Protein AF-A0A101HW42-F1 (afdb_monomer_lite)

Foldseek 3Di:
DDDDDPPPVCDDDPPAAEDDAAQQFWKKWWFWDDDDPDIDIDIDIAGWFAWDDDDQQIKTKGWDQDPPRDIDIDIDRSPDPRTRYMDGPGHGPDDPDNGHD

Secondary structure (DSSP, 8-state):
----------------EE----TT-EEEEEEEEEETTEEEEEEEEEEEEEEE--GGG-EEEEEEE-GGG-EEEEEEETT-TTEEEEEEEEPPSS--SSB--

Structure (mmCIF, N/CA/C/O backbone):
data_AF-A0A101HW42-F1
#
_entry.id   AF-A0A101HW42-F1
#
loop_
_atom_site.group_PDB
_atom_site.id
_atom_site.type_symbol
_atom_site.label_atom_id
_atom_site.label_alt_id
_atom_site.label_comp_id
_atom_site.label_asym_id
_atom_site.label_entity_id
_atom_site.label_seq_id
_atom_site.pdbx_PDB_ins_code
_atom_site.Cartn_x
_atom_site.Cartn_y
_atom_site.Cartn_z
_atom_site.occupancy
_atom_site.B_iso_or_equiv
_atom_site.auth_seq_id
_atom_site.auth_comp_id
_atom_site.auth_asym_id
_atom_site.auth_atom_id
_atom_site.pdbx_PDB_model_num
ATOM 1 N N . MET A 1 1 ? -24.651 -16.654 32.424 1.00 43.34 1 MET A N 1
ATOM 2 C CA . MET A 1 1 ? -23.200 -16.372 32.303 1.00 43.34 1 MET A CA 1
ATOM 3 C C . MET A 1 1 ? -22.977 -15.245 31.294 1.00 43.34 1 MET A C 1
ATOM 5 O O . MET A 1 1 ? -23.297 -15.450 30.131 1.00 43.34 1 MET A O 1
ATOM 9 N N . PRO A 1 2 ? -22.487 -14.057 31.691 1.00 48.09 2 PRO A N 1
ATOM 10 C CA . PRO A 1 2 ? -22.169 -12.974 30.760 1.00 48.09 2 PRO A CA 1
ATOM 11 C C . PRO A 1 2 ? -20.664 -12.944 30.425 1.00 48.09 2 PRO A C 1
ATOM 13 O O . PRO A 1 2 ? -19.852 -13.062 31.338 1.00 48.09 2 PRO A O 1
ATOM 16 N N . LYS A 1 3 ? -20.317 -12.783 29.135 1.00 33.81 3 LYS A N 1
ATOM 17 C CA . LYS A 1 3 ? -19.045 -12.319 28.501 1.00 33.81 3 LYS A CA 1
ATOM 18 C C . LYS A 1 3 ? -19.194 -12.666 26.999 1.00 33.81 3 LYS A C 1
ATOM 20 O O . LYS A 1 3 ? -19.547 -13.791 26.699 1.00 33.81 3 LYS A O 1
ATOM 25 N N . THR A 1 4 ? -19.059 -11.802 25.995 1.00 40.91 4 THR A N 1
ATOM 26 C CA . THR A 1 4 ? -18.315 -10.545 25.848 1.00 40.91 4 THR A CA 1
ATOM 27 C C . THR A 1 4 ? -18.961 -9.687 24.753 1.00 40.91 4 THR A C 1
ATOM 29 O O . THR A 1 4 ? -19.473 -10.184 23.758 1.00 40.91 4 THR A O 1
ATOM 32 N N . LYS A 1 5 ? -18.927 -8.370 24.960 1.00 39.06 5 LYS A N 1
ATOM 33 C CA . LYS A 1 5 ? -19.541 -7.333 24.124 1.00 39.06 5 LYS A CA 1
ATOM 34 C C . LYS A 1 5 ? -18.840 -7.228 22.761 1.00 39.06 5 LYS A C 1
ATOM 36 O O . LYS A 1 5 ? -17.765 -6.640 22.677 1.00 39.06 5 LYS A O 1
ATOM 41 N N . GLU A 1 6 ? -19.479 -7.692 21.691 1.00 40.78 6 GLU A N 1
ATOM 42 C CA . GLU A 1 6 ? -19.099 -7.354 20.314 1.00 40.78 6 GLU A CA 1
ATOM 43 C C . GLU A 1 6 ? -19.569 -5.922 20.002 1.00 40.78 6 GLU A C 1
ATOM 45 O O . GLU A 1 6 ? -20.570 -5.676 19.334 1.00 40.78 6 GLU A O 1
ATOM 50 N N . LYS A 1 7 ? -18.864 -4.920 20.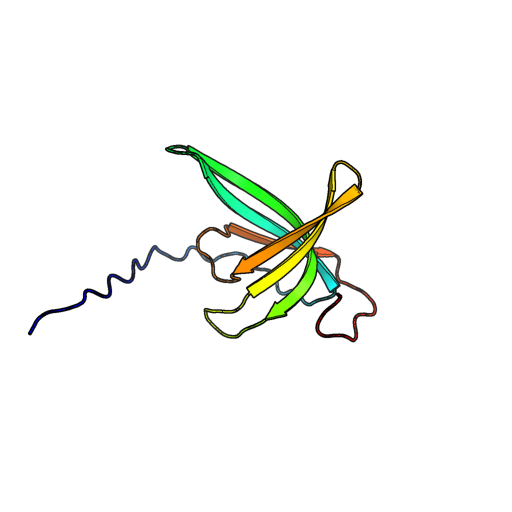542 1.00 34.09 7 LYS A N 1
ATOM 51 C CA . LYS A 1 7 ? -19.058 -3.525 20.123 1.00 34.09 7 LYS A CA 1
ATOM 52 C C . LYS A 1 7 ? -18.358 -3.317 18.780 1.00 34.09 7 LYS A C 1
ATOM 54 O O . LYS A 1 7 ? -17.296 -2.701 18.702 1.00 34.09 7 LYS A O 1
ATOM 59 N N . ALA A 1 8 ? -18.968 -3.828 17.713 1.00 41.88 8 ALA A N 1
ATOM 60 C CA . ALA A 1 8 ? -18.636 -3.456 16.347 1.00 41.88 8 ALA A CA 1
ATOM 61 C C . ALA A 1 8 ? -18.977 -1.969 16.161 1.00 41.88 8 ALA A C 1
ATOM 63 O O . ALA A 1 8 ? -20.120 -1.589 15.909 1.00 41.88 8 ALA A O 1
ATOM 64 N N . ASN A 1 9 ? -17.976 -1.106 16.340 1.00 38.88 9 ASN A N 1
ATOM 65 C CA . ASN A 1 9 ? -18.093 0.328 16.113 1.00 38.88 9 ASN A CA 1
ATOM 66 C C . ASN A 1 9 ? -18.281 0.575 14.607 1.00 38.88 9 ASN A C 1
ATOM 68 O O . ASN A 1 9 ? -17.321 0.754 13.855 1.00 38.88 9 ASN A O 1
ATOM 72 N N . LYS A 1 10 ? -19.539 0.522 14.163 1.00 41.53 10 LYS A N 1
ATOM 73 C CA . LYS A 1 10 ? -20.005 0.779 12.799 1.00 41.53 10 LYS A CA 1
ATOM 74 C C . LYS A 1 10 ? -19.901 2.285 12.522 1.00 41.53 10 LYS A C 1
ATOM 76 O O . LYS A 1 10 ? -20.901 2.984 12.404 1.00 41.53 10 LYS A O 1
ATOM 81 N N . LYS A 1 11 ? -18.673 2.817 12.462 1.00 40.44 11 LYS A N 1
ATOM 82 C CA . LYS A 1 11 ? -18.435 4.189 11.996 1.00 40.44 11 LYS A CA 1
ATOM 83 C C . LYS A 1 11 ? -18.795 4.255 10.513 1.00 40.44 11 LYS A C 1
ATOM 85 O O . LYS A 1 11 ? -18.178 3.572 9.699 1.00 40.44 11 LYS A O 1
ATOM 90 N N . LYS A 1 12 ? -19.830 5.051 10.219 1.00 39.72 12 LYS A N 1
ATOM 91 C CA . LYS A 1 12 ? -20.368 5.408 8.897 1.00 39.72 12 LYS A CA 1
ATOM 92 C C . LYS A 1 12 ? -19.289 5.336 7.811 1.00 39.72 12 LYS A C 1
ATOM 94 O O . LYS A 1 12 ? -18.381 6.162 7.780 1.00 39.72 12 LYS A O 1
ATOM 99 N N . SER A 1 13 ? -19.392 4.342 6.932 1.00 45.06 13 SER A N 1
ATOM 100 C CA . SER A 1 13 ? -18.528 4.216 5.764 1.00 45.06 13 SER A CA 1
ATOM 101 C C . SER A 1 13 ? -18.915 5.290 4.752 1.00 45.06 13 SER A C 1
ATOM 103 O O . SER A 1 13 ? -19.781 5.075 3.901 1.00 45.06 13 SER A O 1
ATOM 105 N N . SER A 1 14 ? -18.278 6.455 4.833 1.00 52.62 14 SER A N 1
ATOM 106 C CA . SER A 1 14 ? -18.108 7.293 3.651 1.00 52.62 14 SER A CA 1
ATOM 107 C C . SER A 1 14 ? -17.565 6.395 2.533 1.00 52.62 14 SER A C 1
ATOM 109 O O . SER A 1 14 ? -16.668 5.580 2.767 1.00 52.62 14 SER A O 1
ATOM 111 N N . LYS A 1 15 ? -18.180 6.443 1.344 1.00 58.00 15 LYS A N 1
ATOM 112 C CA . LYS A 1 15 ? -17.778 5.628 0.186 1.00 58.00 15 LYS A CA 1
ATOM 113 C C . LYS A 1 15 ? -16.289 5.879 -0.089 1.00 58.00 15 LYS A C 1
ATOM 115 O O . LYS A 1 15 ? -15.940 6.903 -0.673 1.00 58.00 15 LYS A O 1
ATOM 120 N N . LYS A 1 16 ? -15.404 4.986 0.369 1.00 68.38 16 LYS A N 1
ATOM 121 C CA . LYS A 1 16 ? -13.962 5.110 0.128 1.00 68.38 16 LYS A CA 1
ATOM 122 C C . LYS A 1 16 ? -13.722 5.030 -1.371 1.00 68.38 16 LYS A C 1
ATOM 124 O O . LYS A 1 16 ? -14.154 4.078 -2.018 1.00 68.38 16 LYS A O 1
ATOM 129 N N . LYS A 1 17 ? -13.010 6.013 -1.913 1.00 79.69 17 LYS A N 1
ATOM 130 C CA . LYS A 1 17 ? -12.552 5.983 -3.302 1.00 79.69 17 LYS A CA 1
ATOM 131 C C . LYS A 1 17 ? -11.319 5.081 -3.362 1.00 79.69 17 LYS A C 1
ATOM 133 O O . LYS A 1 17 ? -10.202 5.520 -3.099 1.00 79.69 17 LYS A O 1
ATOM 138 N N . ILE A 1 18 ? -11.552 3.795 -3.606 1.00 85.25 18 ILE A N 1
ATOM 139 C CA . ILE A 1 18 ? -10.505 2.784 -3.766 1.00 85.25 18 ILE A CA 1
ATOM 140 C C . ILE A 1 18 ? -10.451 2.425 -5.247 1.00 85.25 18 ILE A C 1
ATOM 142 O O . ILE A 1 18 ? -11.397 1.836 -5.766 1.00 85.25 18 ILE A O 1
ATOM 146 N N .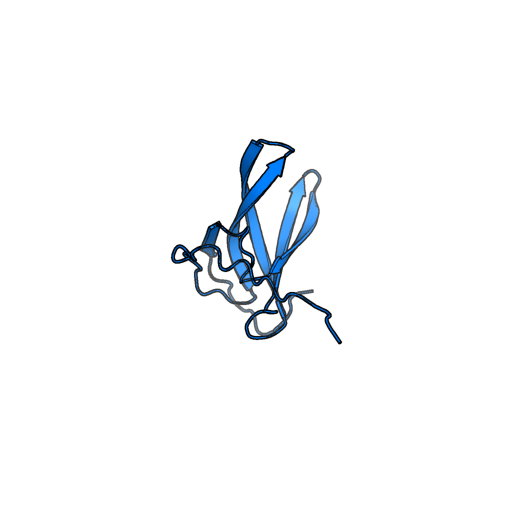 ALA A 1 19 ? -9.361 2.788 -5.923 1.00 87.81 19 ALA A N 1
ATOM 147 C CA . ALA A 1 19 ? -9.121 2.346 -7.288 1.00 87.81 19 ALA A CA 1
ATOM 148 C C . ALA A 1 19 ? -8.926 0.821 -7.349 1.00 87.81 19 ALA A C 1
ATOM 150 O O . ALA A 1 19 ? -8.421 0.198 -6.411 1.00 87.81 19 ALA 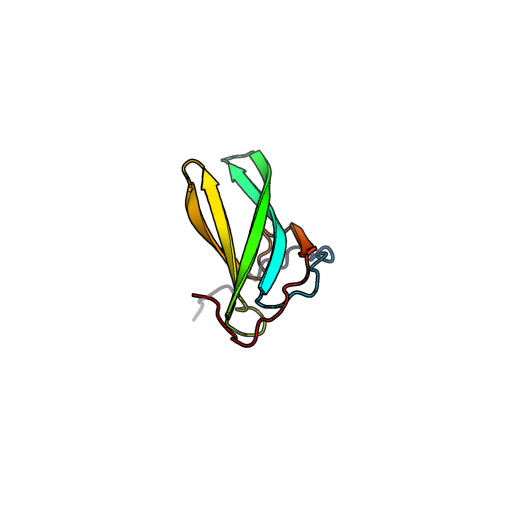A O 1
ATOM 151 N N . ASN A 1 20 ? -9.289 0.221 -8.481 1.00 90.94 20 ASN A N 1
ATOM 152 C CA . ASN A 1 20 ? -8.898 -1.150 -8.787 1.00 90.94 20 ASN A CA 1
ATOM 153 C C . ASN A 1 20 ? -7.435 -1.153 -9.247 1.00 90.94 20 ASN A C 1
ATOM 155 O O . ASN A 1 20 ? -7.096 -0.472 -10.211 1.00 90.94 20 ASN A O 1
ATOM 159 N N . PHE A 1 21 ? -6.588 -1.921 -8.565 1.00 94.31 21 PHE A N 1
ATOM 160 C CA . PHE A 1 21 ? -5.165 -2.066 -8.877 1.00 94.31 21 PHE A CA 1
ATOM 161 C C . PHE A 1 21 ? -4.713 -3.517 -8.683 1.00 94.31 21 PHE A C 1
ATOM 163 O O . PHE A 1 21 ? -5.309 -4.286 -7.917 1.00 94.31 21 PHE A O 1
ATOM 170 N N . LYS A 1 22 ? -3.635 -3.885 -9.365 1.00 94.50 22 LYS A N 1
ATOM 171 C CA . LYS A 1 22 ? -3.009 -5.206 -9.354 1.00 94.50 22 LYS A CA 1
ATOM 172 C C . LYS A 1 22 ? -1.561 -5.113 -8.877 1.00 94.50 22 LYS A C 1
ATOM 174 O O . LYS A 1 22 ? -1.009 -4.036 -8.661 1.00 94.50 22 LYS A O 1
ATOM 179 N N . VAL A 1 23 ? -0.949 -6.274 -8.672 1.00 95.81 23 VAL A N 1
ATOM 180 C CA . VAL A 1 23 ? 0.493 -6.368 -8.427 1.00 95.81 23 VAL A CA 1
ATOM 181 C C . VAL A 1 23 ? 1.232 -5.881 -9.674 1.00 95.81 23 VAL A C 1
ATOM 183 O O . VAL A 1 23 ? 0.897 -6.284 -10.783 1.00 95.81 23 VAL A O 1
ATOM 186 N N . GLY A 1 24 ? 2.212 -4.998 -9.485 1.00 95.56 24 GLY A N 1
ATOM 187 C CA . GLY A 1 24 ? 2.922 -4.299 -10.556 1.00 95.56 24 GLY A CA 1
ATOM 188 C C . GLY A 1 24 ? 2.551 -2.831 -10.713 1.00 95.56 24 GLY A C 1
ATOM 189 O O . GLY A 1 24 ? 3.394 -2.059 -11.168 1.00 95.56 24 GLY A O 1
ATOM 190 N N . ASP A 1 25 ? 1.338 -2.451 -10.317 1.00 96.75 25 ASP A N 1
ATOM 191 C CA . ASP A 1 25 ? 0.844 -1.082 -10.452 1.00 96.75 25 ASP A CA 1
ATOM 192 C C . ASP A 1 25 ? 1.533 -0.132 -9.466 1.00 96.75 25 ASP A C 1
ATOM 194 O O . ASP A 1 25 ? 1.914 -0.526 -8.358 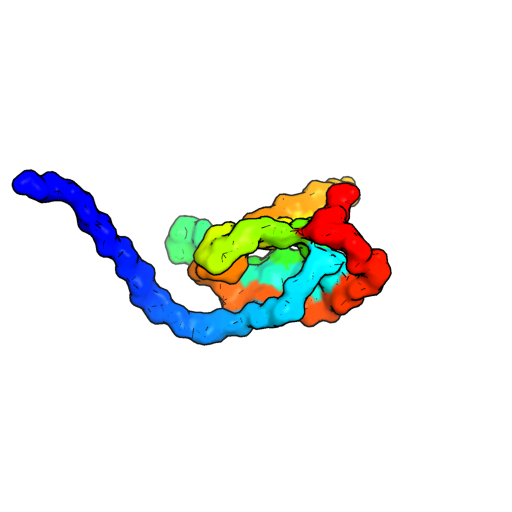1.00 96.75 25 ASP A O 1
ATOM 198 N N . GLN A 1 26 ? 1.651 1.136 -9.853 1.00 96.75 26 GLN A N 1
ATOM 199 C CA . GLN A 1 26 ? 2.034 2.221 -8.958 1.00 96.75 26 GLN A CA 1
ATOM 200 C C . GLN A 1 26 ? 0.779 2.855 -8.370 1.00 96.75 26 GLN A C 1
ATOM 202 O O . GLN A 1 26 ? -0.122 3.290 -9.091 1.00 96.75 26 GLN A O 1
ATOM 207 N N . VAL A 1 27 ? 0.723 2.911 -7.043 1.00 97.62 27 VAL A N 1
ATOM 208 C CA . VAL A 1 27 ? -0.425 3.439 -6.307 1.00 97.62 27 VAL A CA 1
ATOM 209 C C . VAL A 1 27 ? 0.013 4.508 -5.324 1.00 97.62 27 VAL A C 1
ATOM 211 O O . VAL A 1 27 ? 1.092 4.420 -4.737 1.00 97.62 27 VAL A O 1
ATOM 214 N N . ARG A 1 28 ? -0.868 5.479 -5.086 1.00 97.38 28 ARG A N 1
ATOM 215 C CA . ARG A 1 28 ? -0.761 6.445 -3.994 1.00 97.38 28 ARG A CA 1
ATOM 216 C C . ARG A 1 28 ? -1.835 6.143 -2.956 1.00 97.38 28 ARG A C 1
ATOM 218 O O . ARG A 1 28 ? -3.031 6.288 -3.206 1.00 97.38 28 ARG A O 1
ATOM 225 N N . VAL A 1 29 ? -1.399 5.717 -1.776 1.00 97.06 29 VAL A N 1
ATOM 226 C CA . VAL A 1 29 ? -2.268 5.422 -0.634 1.00 97.06 29 VAL A CA 1
ATOM 227 C C . VAL A 1 29 ? -2.314 6.646 0.267 1.00 97.06 29 VAL A C 1
ATOM 229 O O . VAL A 1 29 ? -1.311 6.972 0.894 1.00 97.06 29 VAL A O 1
ATOM 232 N N . ASN A 1 30 ? -3.468 7.302 0.359 1.00 96.12 30 ASN A N 1
ATOM 233 C CA . ASN A 1 30 ? -3.710 8.399 1.295 1.00 96.12 30 ASN A CA 1
ATOM 234 C C . ASN A 1 30 ? -4.315 7.833 2.585 1.00 96.12 30 ASN A C 1
ATOM 236 O O . ASN A 1 30 ? -5.342 7.144 2.548 1.00 96.12 30 ASN A O 1
ATOM 240 N N . PHE A 1 31 ? -3.691 8.109 3.727 1.00 94.50 31 PHE A N 1
ATOM 241 C CA . PHE A 1 31 ? -4.116 7.600 5.027 1.00 94.50 31 PHE A CA 1
ATOM 242 C C . PHE A 1 31 ? -3.941 8.639 6.134 1.00 94.50 31 PHE A C 1
ATOM 244 O O . PHE A 1 31 ? -3.095 9.529 6.075 1.00 94.50 31 PHE A O 1
ATOM 251 N N . GLU A 1 32 ? -4.765 8.505 7.164 1.00 93.62 32 GLU A N 1
ATOM 252 C CA . GLU A 1 32 ? -4.730 9.363 8.341 1.00 93.62 32 GLU A CA 1
ATOM 253 C C . GLU A 1 32 ? -3.675 8.875 9.336 1.00 93.62 32 GLU A C 1
ATOM 255 O O . GLU A 1 32 ? -3.632 7.699 9.718 1.00 93.62 32 GLU A O 1
ATOM 260 N N . ILE A 1 33 ? -2.845 9.811 9.790 1.00 91.81 33 ILE A N 1
ATOM 261 C CA . ILE A 1 33 ? -1.915 9.647 10.901 1.00 91.81 33 ILE A CA 1
ATOM 262 C C . ILE A 1 33 ? -2.475 10.435 12.080 1.00 91.81 33 ILE A C 1
ATOM 264 O O . ILE A 1 33 ? -2.810 11.613 11.953 1.00 91.81 33 ILE A O 1
ATOM 268 N N . LYS A 1 34 ? -2.582 9.772 13.231 1.00 89.62 34 LYS A N 1
ATOM 269 C CA . LYS A 1 34 ? -2.996 10.399 14.485 1.00 89.62 34 LYS A CA 1
ATOM 270 C C . LYS A 1 34 ? -1.770 10.601 15.368 1.00 89.62 34 LYS A C 1
ATOM 272 O O . LYS A 1 34 ? -1.172 9.622 15.805 1.00 89.62 34 LYS A O 1
ATOM 277 N N . GLU A 1 35 ? -1.438 11.855 15.637 1.00 86.94 35 GLU A N 1
ATOM 278 C CA . GLU A 1 35 ? -0.359 12.283 16.528 1.00 86.94 35 GLU A CA 1
ATOM 279 C C . GLU A 1 35 ? -1.013 12.949 17.747 1.00 86.94 35 GLU A C 1
ATOM 281 O O . GLU A 1 35 ? -1.422 14.111 17.725 1.00 86.94 35 GLU A O 1
ATOM 286 N N . GLY A 1 36 ? -1.228 12.163 18.806 1.00 89.50 36 GLY A N 1
ATOM 287 C CA . GLY A 1 36 ? -1.926 12.620 20.009 1.00 89.50 36 GLY A CA 1
ATOM 288 C C . GLY A 1 36 ? -3.380 13.027 19.735 1.00 89.50 36 GLY A C 1
ATOM 289 O O . GLY A 1 36 ? -4.226 12.180 19.429 1.00 89.50 36 GLY A O 1
ATOM 290 N N . LYS A 1 37 ? -3.681 14.325 19.883 1.00 90.62 37 LYS A N 1
ATOM 291 C CA . LYS A 1 37 ? -5.012 14.904 19.624 1.00 90.62 37 LYS A CA 1
ATOM 292 C C . LYS A 1 37 ? -5.208 15.345 18.170 1.00 90.62 37 LYS A C 1
ATOM 294 O O . LYS A 1 37 ? -6.354 15.457 17.749 1.00 90.62 37 LYS A O 1
ATOM 299 N N . GLN A 1 38 ? -4.127 15.540 17.415 1.00 91.44 38 GLN A N 1
ATOM 300 C CA . GLN A 1 38 ? -4.195 16.021 16.039 1.00 91.44 38 GLN A CA 1
ATOM 301 C C . GLN A 1 38 ? -4.189 14.864 15.040 1.00 91.44 38 GLN A C 1
ATOM 303 O O . GLN A 1 38 ? -3.551 13.825 15.236 1.00 91.44 38 GLN A O 1
ATOM 308 N N . THR A 1 39 ? -4.919 15.050 13.947 1.00 91.31 39 THR A N 1
ATOM 309 C CA . THR A 1 39 ? -4.953 14.124 12.814 1.00 91.31 39 THR A CA 1
ATOM 310 C C . THR A 1 39 ? -4.483 14.843 11.566 1.00 91.31 39 THR A C 1
ATOM 312 O O . THR A 1 39 ? -5.010 15.902 11.235 1.00 91.31 39 THR A O 1
ATOM 315 N N . ARG A 1 40 ? -3.531 14.244 10.851 1.00 93.06 40 ARG A N 1
ATOM 316 C CA . ARG A 1 40 ? -3.070 14.727 9.547 1.00 93.06 40 ARG A CA 1
ATOM 317 C C . ARG A 1 40 ? -3.213 13.645 8.492 1.00 93.06 40 ARG A C 1
ATOM 319 O O . ARG A 1 40 ? -3.107 12.455 8.791 1.00 93.06 40 ARG A O 1
ATOM 326 N N . GLN A 1 41 ? -3.432 14.057 7.252 1.00 92.56 41 GLN A N 1
ATOM 327 C CA . GLN A 1 41 ? -3.398 13.150 6.113 1.00 92.56 41 GLN A CA 1
ATOM 328 C C . GLN A 1 41 ? -1.971 13.069 5.582 1.00 92.56 41 GLN A C 1
ATOM 330 O O . GLN A 1 41 ? -1.314 14.083 5.364 1.00 92.56 41 GLN A O 1
ATOM 335 N N . ALA A 1 42 ? -1.494 11.848 5.388 1.00 94.50 42 ALA A N 1
ATOM 336 C CA . ALA A 1 42 ? -0.235 11.565 4.726 1.00 94.50 42 ALA A CA 1
ATOM 337 C C . ALA A 1 42 ? -0.488 10.623 3.553 1.00 94.50 42 ALA A C 1
ATOM 339 O O . ALA A 1 42 ? -1.525 9.958 3.474 1.00 94.50 42 ALA A O 1
ATOM 340 N N . PHE A 1 43 ? 0.483 10.535 2.652 1.00 95.88 43 PHE A N 1
ATOM 341 C CA . PHE A 1 43 ? 0.424 9.594 1.548 1.00 95.88 43 PHE A CA 1
ATOM 342 C C . PHE A 1 43 ? 1.670 8.717 1.490 1.00 95.88 43 PHE A C 1
ATOM 344 O O . PHE A 1 43 ? 2.757 9.083 1.939 1.00 95.88 43 PHE A O 1
ATOM 351 N N . PHE A 1 44 ? 1.496 7.525 0.932 1.00 97.12 44 PHE A N 1
ATOM 352 C CA . PHE A 1 44 ? 2.581 6.625 0.581 1.00 97.12 44 PHE A CA 1
ATOM 353 C C . PHE A 1 44 ? 2.388 6.186 -0.862 1.00 97.12 44 PHE A C 1
ATOM 355 O O . PHE A 1 44 ? 1.391 5.543 -1.193 1.00 97.12 44 PHE A O 1
ATOM 362 N N . GLU A 1 45 ? 3.330 6.568 -1.712 1.00 97.25 45 GLU A N 1
ATOM 363 C CA . GLU A 1 45 ? 3.324 6.228 -3.127 1.00 97.25 45 GLU A CA 1
ATOM 364 C C . GLU A 1 45 ? 4.426 5.221 -3.431 1.00 97.25 45 GLU A C 1
ATOM 366 O O . GLU A 1 45 ? 5.554 5.380 -2.964 1.00 97.25 45 GLU A O 1
ATOM 371 N N . GLY A 1 46 ? 4.090 4.188 -4.196 1.00 96.88 46 GLY A N 1
ATOM 372 C CA . GLY A 1 46 ? 5.050 3.189 -4.638 1.00 96.88 46 GLY A CA 1
ATOM 373 C C . GLY A 1 46 ? 4.402 2.061 -5.429 1.00 96.88 46 GLY A C 1
ATOM 374 O O . GLY A 1 46 ? 3.205 2.083 -5.726 1.00 96.88 46 GLY A O 1
ATOM 375 N N . LYS A 1 47 ? 5.206 1.050 -5.754 1.00 97.12 47 LYS A N 1
ATOM 376 C CA . LYS A 1 47 ? 4.774 -0.116 -6.524 1.00 97.12 47 LYS A CA 1
ATOM 377 C C . LYS A 1 47 ? 4.132 -1.156 -5.617 1.00 97.12 47 LYS A C 1
ATOM 379 O O . LYS A 1 47 ? 4.683 -1.503 -4.573 1.00 97.12 47 LYS A O 1
ATOM 384 N N . VAL A 1 48 ? 2.993 -1.697 -6.031 1.00 97.44 48 VAL A N 1
ATOM 385 C CA . VAL A 1 48 ? 2.350 -2.828 -5.361 1.00 97.44 48 VAL A CA 1
ATOM 386 C C . VAL A 1 48 ? 3.120 -4.096 -5.703 1.00 97.44 48 VAL A C 1
ATOM 388 O O . VAL A 1 48 ? 3.121 -4.536 -6.850 1.00 97.44 48 VAL A O 1
ATOM 391 N N . ILE A 1 49 ? 3.764 -4.701 -4.710 1.00 97.06 49 ILE A N 1
ATOM 392 C CA . ILE A 1 49 ? 4.598 -5.895 -4.912 1.00 97.06 49 ILE A CA 1
ATOM 393 C C . ILE A 1 49 ? 3.893 -7.191 -4.520 1.00 97.06 49 ILE A C 1
ATOM 395 O O . ILE A 1 49 ? 4.296 -8.259 -4.965 1.00 97.06 49 ILE A O 1
ATOM 399 N N . ALA A 1 50 ? 2.843 -7.117 -3.704 1.00 96.69 50 ALA A N 1
ATOM 400 C CA . ALA A 1 50 ? 2.075 -8.281 -3.285 1.00 96.69 50 ALA A CA 1
ATOM 401 C C . ALA A 1 50 ? 0.653 -7.885 -2.882 1.00 96.69 50 ALA A C 1
ATOM 403 O O . ALA A 1 50 ? 0.420 -6.802 -2.342 1.00 96.69 50 ALA A O 1
ATOM 404 N N . GLN A 1 51 ? -0.286 -8.803 -3.089 1.00 95.19 51 GLN A N 1
ATOM 405 C CA . GLN A 1 51 ? -1.618 -8.775 -2.492 1.00 95.19 51 GLN A CA 1
ATOM 406 C C . GLN A 1 51 ? -1.865 -10.131 -1.817 1.00 95.19 51 GLN A C 1
ATOM 408 O O . GLN A 1 51 ? -1.486 -11.171 -2.358 1.00 95.19 51 GLN A O 1
ATOM 413 N N . LYS A 1 52 ? -2.452 -10.134 -0.617 1.00 94.38 52 LYS A N 1
ATOM 414 C CA . LYS A 1 52 ? -2.716 -11.353 0.164 1.00 94.38 52 LYS A CA 1
ATOM 415 C C . LYS A 1 52 ? -4.075 -11.263 0.852 1.00 94.38 52 LYS A C 1
ATOM 417 O O . LYS A 1 52 ? -4.527 -10.181 1.215 1.00 94.38 52 LYS A O 1
ATOM 422 N N . GLY A 1 53 ? -4.688 -12.419 1.086 1.00 92.12 53 GLY A N 1
ATOM 423 C CA . GLY A 1 53 ? -5.932 -12.537 1.841 1.00 92.12 53 GLY A CA 1
ATOM 424 C C . GLY A 1 53 ? -7.171 -12.257 0.996 1.00 92.12 53 GLY A C 1
ATOM 425 O O . GLY A 1 53 ? -7.087 -11.969 -0.197 1.00 92.12 53 GLY A O 1
ATOM 426 N N . SER A 1 54 ? -8.331 -12.359 1.634 1.00 88.00 54 SER A N 1
ATOM 427 C CA . SER A 1 54 ? -9.642 -12.238 0.999 1.00 88.00 54 SER A CA 1
ATOM 428 C C . SER A 1 54 ? -10.608 -11.456 1.891 1.00 88.00 54 SER A C 1
ATOM 430 O O . SER A 1 54 ? -10.403 -11.305 3.098 1.00 88.00 54 SER A O 1
ATOM 432 N N . GLY A 1 55 ? -11.663 -10.900 1.291 1.00 86.31 55 GLY A N 1
ATOM 433 C CA . GLY A 1 55 ? -12.709 -10.181 2.020 1.00 86.31 55 GLY A CA 1
ATOM 434 C C . GLY A 1 55 ? -12.161 -9.071 2.926 1.00 86.31 55 GLY A C 1
ATOM 435 O O . GLY A 1 55 ? -11.463 -8.162 2.476 1.00 86.31 55 GLY A O 1
ATOM 436 N N . LYS A 1 56 ? -12.483 -9.138 4.224 1.00 85.94 56 LYS A N 1
ATOM 437 C CA . LYS A 1 56 ? -12.108 -8.116 5.219 1.00 85.94 56 LYS A CA 1
ATOM 438 C C . LYS A 1 56 ? -10.615 -8.119 5.571 1.00 85.94 56 LYS A C 1
ATOM 440 O O . LYS A 1 56 ? -10.103 -7.059 5.923 1.00 85.94 56 LYS A O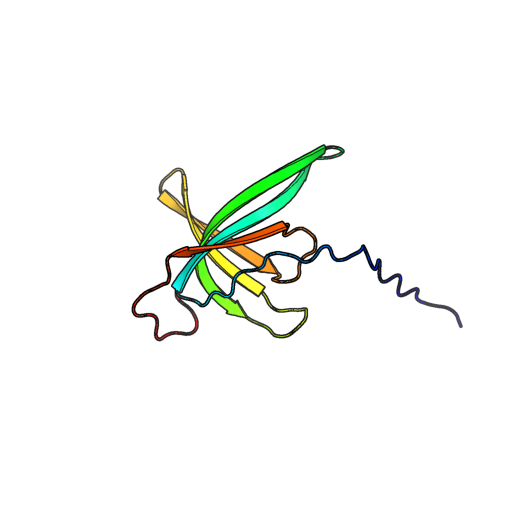 1
ATOM 445 N N . SER A 1 57 ? -9.932 -9.260 5.452 1.00 89.31 57 SER A N 1
ATOM 446 C CA . SER A 1 57 ? -8.513 -9.424 5.803 1.00 89.31 57 SER A CA 1
ATOM 447 C C . SER A 1 57 ? -7.559 -9.178 4.631 1.00 89.31 57 SER A C 1
ATOM 449 O O . SER A 1 57 ? -6.355 -9.377 4.776 1.00 89.31 57 SER A O 1
ATOM 451 N N . GLN A 1 58 ? -8.070 -8.734 3.476 1.00 93.56 58 GLN A N 1
ATOM 452 C CA . GLN A 1 58 ? -7.239 -8.450 2.310 1.00 93.56 58 GLN A CA 1
ATOM 453 C C . GLN A 1 58 ? -6.219 -7.338 2.612 1.00 93.56 58 GLN A C 1
ATOM 455 O O . GLN A 1 58 ? -6.580 -6.224 3.010 1.00 93.56 58 GLN A O 1
ATOM 460 N N . THR A 1 59 ? -4.943 -7.627 2.370 1.00 95.75 59 THR A N 1
ATOM 461 C CA . THR A 1 59 ? -3.817 -6.699 2.495 1.00 95.75 59 THR A CA 1
ATOM 462 C C . THR A 1 59 ? -3.061 -6.574 1.178 1.00 95.75 59 THR A C 1
ATOM 464 O O . THR A 1 59 ? -3.147 -7.427 0.290 1.00 95.75 59 THR A O 1
ATOM 467 N N . PHE A 1 60 ? -2.309 -5.488 1.044 1.00 96.69 60 PHE A N 1
ATOM 468 C CA . PHE A 1 60 ? -1.395 -5.273 -0.067 1.00 96.69 60 PHE A CA 1
ATOM 469 C C . PHE A 1 60 ? -0.113 -4.604 0.423 1.00 96.69 60 PHE A C 1
ATOM 471 O O . PHE A 1 60 ? -0.140 -3.816 1.370 1.00 96.69 60 PHE A O 1
ATOM 478 N N . THR A 1 61 ? 1.003 -4.931 -0.220 1.00 97.88 61 THR A N 1
ATOM 479 C CA . THR A 1 61 ? 2.324 -4.394 0.114 1.00 97.88 61 THR A CA 1
ATOM 480 C C . THR A 1 61 ? 2.755 -3.417 -0.963 1.00 97.88 61 THR A C 1
ATOM 482 O O . THR A 1 61 ? 2.767 -3.765 -2.146 1.00 97.88 61 THR A O 1
ATOM 485 N N . VAL A 1 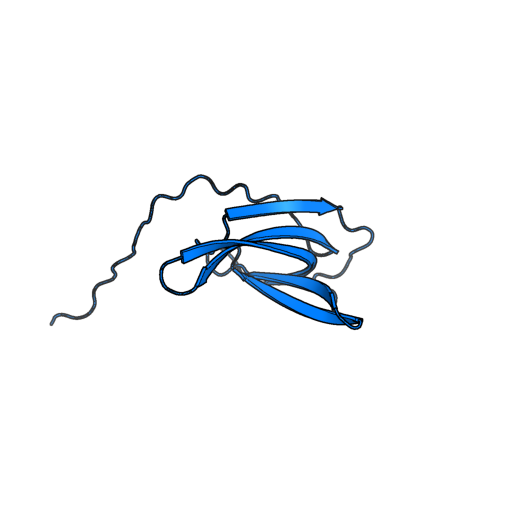62 ? 3.116 -2.204 -0.551 1.00 97.81 62 VAL A N 1
ATOM 486 C CA . VAL A 1 62 ? 3.637 -1.150 -1.422 1.00 97.81 62 VAL A CA 1
ATOM 487 C C . VAL A 1 62 ? 5.104 -0.923 -1.086 1.00 97.81 62 VAL A C 1
ATOM 489 O O . VAL A 1 62 ? 5.443 -0.724 0.081 1.00 97.81 62 VAL A O 1
ATOM 492 N N . ARG A 1 63 ? 5.961 -0.927 -2.106 1.00 97.25 63 ARG A N 1
ATOM 493 C CA . ARG A 1 63 ? 7.398 -0.667 -1.996 1.00 97.25 63 ARG A CA 1
ATOM 494 C C . ARG A 1 63 ? 7.757 0.632 -2.702 1.00 97.25 63 ARG A C 1
ATOM 496 O O . ARG A 1 63 ? 7.335 0.854 -3.839 1.00 97.25 63 ARG A O 1
ATOM 503 N N . LYS A 1 64 ? 8.578 1.458 -2.056 1.00 95.69 64 LYS A N 1
ATOM 504 C CA . LYS A 1 64 ? 9.235 2.612 -2.679 1.00 95.69 64 LYS A CA 1
ATOM 505 C C . LYS A 1 64 ? 10.693 2.691 -2.247 1.00 95.69 64 LYS A C 1
ATOM 507 O O . LYS A 1 64 ? 11.037 2.202 -1.175 1.00 95.69 64 LYS A O 1
ATOM 512 N N . ILE A 1 65 ? 11.523 3.340 -3.051 1.00 95.00 65 ILE A N 1
ATOM 513 C CA . ILE A 1 65 ? 12.847 3.773 -2.601 1.00 95.00 65 ILE A CA 1
ATOM 514 C C . ILE A 1 65 ? 12.659 5.108 -1.880 1.00 95.00 65 ILE A C 1
ATOM 516 O O . ILE A 1 65 ? 12.050 6.033 -2.418 1.00 95.00 65 ILE A O 1
ATOM 520 N N . GLY A 1 66 ? 13.051 5.145 -0.611 1.00 90.44 66 GLY A N 1
ATOM 521 C CA . GLY A 1 66 ? 12.968 6.316 0.248 1.00 90.44 66 GLY A CA 1
ATOM 522 C C . GLY A 1 66 ? 14.214 7.191 0.159 1.00 90.44 66 GLY A C 1
ATOM 523 O O . GLY A 1 66 ? 14.967 7.138 -0.814 1.00 90.44 66 GLY A O 1
ATOM 524 N N . ALA A 1 67 ? 14.418 7.990 1.208 1.00 90.62 67 ALA A N 1
ATOM 525 C CA . ALA A 1 67 ? 15.666 8.716 1.403 1.00 90.62 67 ALA A CA 1
ATOM 526 C C . ALA A 1 67 ? 16.858 7.743 1.464 1.00 90.62 67 ALA A C 1
ATOM 528 O O . ALA A 1 67 ? 16.692 6.556 1.761 1.00 90.62 67 ALA A O 1
ATOM 529 N N . ASP A 1 68 ? 18.041 8.250 1.122 1.00 93.69 68 ASP A N 1
ATOM 530 C CA . ASP A 1 68 ? 19.313 7.522 1.214 1.00 93.69 68 ASP A CA 1
ATOM 531 C C . ASP A 1 68 ? 19.363 6.211 0.413 1.00 93.69 68 ASP A C 1
ATOM 533 O O . ASP A 1 68 ? 20.142 5.309 0.706 1.00 93.69 68 ASP A O 1
ATOM 537 N N . ARG A 1 69 ? 18.525 6.095 -0.629 1.00 93.69 69 ARG A N 1
ATOM 538 C CA . ARG A 1 69 ? 18.378 4.892 -1.471 1.00 93.69 69 ARG A CA 1
ATOM 539 C C . ARG A 1 69 ? 17.919 3.644 -0.701 1.00 93.69 69 ARG A C 1
ATOM 541 O O . ARG A 1 69 ? 18.036 2.530 -1.209 1.00 93.69 69 ARG A O 1
ATOM 548 N N . ILE A 1 70 ? 17.331 3.817 0.483 1.00 95.44 70 ILE A N 1
ATOM 549 C CA . ILE A 1 70 ? 16.826 2.712 1.302 1.00 95.44 70 ILE A CA 1
ATOM 550 C C . ILE A 1 70 ? 15.432 2.304 0.818 1.00 95.44 70 ILE A C 1
ATOM 552 O O . ILE A 1 70 ? 14.530 3.133 0.670 1.00 95.44 70 ILE A O 1
ATOM 556 N N . ALA A 1 71 ? 15.227 1.008 0.582 1.00 94.50 71 ALA A N 1
ATOM 557 C CA . ALA A 1 71 ? 13.915 0.477 0.236 1.00 94.50 71 ALA A CA 1
ATOM 558 C C . ALA A 1 71 ? 12.985 0.485 1.458 1.00 94.50 71 ALA A C 1
ATOM 560 O O . ALA A 1 71 ? 13.321 -0.024 2.524 1.00 94.50 71 ALA A O 1
ATOM 561 N N . ILE A 1 72 ? 11.786 1.040 1.286 1.00 96.81 72 ILE A N 1
ATOM 562 C CA . ILE A 1 72 ? 10.743 1.076 2.310 1.00 96.81 72 ILE A CA 1
ATOM 563 C C . ILE A 1 72 ? 9.540 0.298 1.796 1.00 96.81 72 ILE A C 1
ATOM 565 O O . ILE A 1 72 ? 8.952 0.640 0.765 1.00 96.81 72 ILE A O 1
ATOM 569 N N . GLU A 1 73 ? 9.134 -0.707 2.564 1.00 96.88 73 GLU A N 1
ATOM 570 C CA . GLU A 1 73 ? 7.913 -1.467 2.328 1.00 96.88 73 GLU A CA 1
ATOM 571 C C . GLU A 1 73 ? 6.865 -1.145 3.389 1.00 96.88 73 GLU A C 1
ATOM 573 O O . GLU A 1 73 ? 7.154 -1.044 4.582 1.00 96.88 73 GLU A O 1
ATOM 578 N N . ARG A 1 74 ? 5.615 -0.982 2.953 1.00 96.31 74 ARG A N 1
ATOM 579 C CA . ARG A 1 74 ? 4.470 -0.839 3.851 1.00 96.31 74 ARG A CA 1
ATOM 580 C C . ARG A 1 74 ? 3.349 -1.773 3.452 1.00 96.31 74 ARG A C 1
ATOM 582 O O . ARG A 1 74 ? 2.953 -1.833 2.289 1.00 96.31 74 ARG A O 1
ATOM 589 N N . ILE A 1 75 ? 2.812 -2.464 4.450 1.00 96.88 75 ILE A N 1
ATOM 590 C CA . ILE A 1 75 ? 1.664 -3.355 4.309 1.00 96.88 75 ILE A CA 1
ATOM 591 C C . ILE A 1 75 ? 0.414 -2.601 4.755 1.00 96.88 75 ILE A C 1
ATOM 593 O O . ILE A 1 75 ? 0.337 -2.111 5.881 1.00 96.88 75 ILE A O 1
ATOM 597 N N . PHE A 1 76 ? -0.582 -2.531 3.878 1.00 95.75 76 PHE A N 1
ATOM 598 C CA . PHE A 1 76 ? -1.848 -1.856 4.134 1.00 95.75 76 PHE A CA 1
ATOM 599 C C . PHE A 1 76 ? -3.011 -2.856 4.115 1.00 95.75 76 PHE A C 1
ATOM 601 O O . PHE A 1 76 ? -3.156 -3.610 3.148 1.00 95.75 76 PHE A O 1
ATOM 608 N N . PRO A 1 77 ? -3.898 -2.855 5.128 1.00 94.44 77 PRO A N 1
ATOM 609 C CA . PRO A 1 77 ? -5.184 -3.536 5.037 1.00 94.44 77 PRO A CA 1
ATOM 610 C C . PRO A 1 77 ? -6.113 -2.747 4.115 1.00 94.44 77 PRO A C 1
ATOM 612 O O . PRO A 1 77 ? -6.445 -1.599 4.414 1.00 94.44 77 PRO A O 1
ATOM 615 N N . LYS A 1 78 ? -6.581 -3.360 3.023 1.00 91.44 78 LYS A N 1
ATOM 616 C CA . LYS A 1 78 ? -7.380 -2.701 1.971 1.00 91.44 78 LYS A CA 1
ATOM 617 C C . LYS A 1 78 ? -8.627 -2.003 2.516 1.00 91.44 78 LYS A C 1
ATOM 619 O O . LYS A 1 78 ? -8.990 -0.924 2.063 1.00 91.44 78 LYS A O 1
ATOM 624 N N . ASN A 1 79 ? -9.240 -2.593 3.540 1.00 88.88 79 ASN A N 1
ATOM 625 C CA . ASN A 1 79 ? -10.472 -2.094 4.144 1.00 88.88 79 ASN A CA 1
ATOM 626 C C . ASN A 1 79 ? -10.246 -1.233 5.400 1.00 88.88 79 ASN A C 1
ATOM 628 O O . ASN A 1 79 ? -11.219 -0.823 6.036 1.00 88.88 79 ASN A O 1
ATOM 632 N N . SER A 1 80 ? -8.995 -0.914 5.760 1.00 89.62 80 SER A N 1
ATOM 633 C CA . SER A 1 80 ? -8.667 -0.163 6.980 1.00 89.62 80 SER A CA 1
ATOM 634 C C . SER A 1 80 ? -9.386 1.189 7.025 1.00 89.62 80 SER A C 1
ATOM 636 O O . SER A 1 80 ? -9.297 1.940 6.051 1.00 89.62 80 SER A O 1
ATOM 638 N N . PRO A 1 81 ? -10.079 1.551 8.124 1.00 89.44 81 PRO A N 1
ATOM 639 C CA . PRO A 1 81 ? -10.761 2.843 8.259 1.00 89.44 81 PRO A CA 1
ATOM 640 C C . PRO A 1 81 ? -9.803 4.036 8.200 1.00 89.44 81 PRO A C 1
ATOM 642 O O . PRO A 1 81 ? -10.248 5.133 7.907 1.00 89.44 81 PRO A O 1
ATOM 645 N N . LYS A 1 82 ? -8.502 3.813 8.425 1.00 91.31 82 LYS A N 1
ATOM 646 C CA . LYS A 1 82 ? -7.471 4.852 8.331 1.00 91.31 82 LYS A CA 1
ATOM 647 C C . LYS A 1 82 ? -7.131 5.237 6.888 1.00 91.31 82 LYS A C 1
ATOM 649 O O . LYS A 1 82 ? -6.477 6.250 6.681 1.00 91.31 82 LYS A O 1
ATOM 654 N N . ILE A 1 83 ? -7.512 4.424 5.899 1.00 93.25 83 ILE A N 1
ATOM 655 C CA . ILE A 1 83 ? -7.286 4.730 4.483 1.00 93.25 83 ILE A CA 1
ATOM 656 C C . ILE A 1 83 ? -8.427 5.613 3.990 1.00 93.25 83 ILE A C 1
ATOM 658 O O . ILE A 1 83 ? -9.591 5.202 4.016 1.00 93.25 83 ILE A O 1
ATOM 662 N N . VAL A 1 84 ? -8.062 6.794 3.501 1.00 92.94 84 VAL A N 1
ATOM 663 C CA . VAL A 1 84 ? -8.987 7.790 2.952 1.00 92.94 84 VAL A CA 1
ATOM 664 C C . VAL A 1 84 ? -9.258 7.494 1.478 1.00 92.94 84 VAL A C 1
ATOM 666 O O . VAL A 1 84 ? -10.410 7.449 1.044 1.00 92.94 84 VAL A O 1
ATOM 669 N N . LYS A 1 85 ? -8.190 7.267 0.704 1.00 93.69 85 LYS A N 1
ATOM 670 C CA . LYS A 1 85 ? -8.241 7.106 -0.753 1.00 93.69 85 LYS A CA 1
ATOM 671 C C . LYS A 1 85 ? -7.057 6.284 -1.251 1.00 93.69 85 LYS A C 1
ATOM 673 O O . LYS A 1 85 ? -5.954 6.415 -0.722 1.00 93.69 85 LYS A O 1
ATOM 678 N N . ILE A 1 86 ? -7.279 5.475 -2.284 1.00 95.56 86 ILE A N 1
ATOM 679 C CA . ILE A 1 86 ? -6.205 4.813 -3.030 1.00 95.56 86 ILE A CA 1
ATOM 680 C C . ILE A 1 86 ? -6.336 5.210 -4.493 1.00 95.56 86 ILE A C 1
ATOM 682 O O . ILE A 1 86 ? -7.343 4.887 -5.126 1.00 95.56 86 ILE A O 1
ATOM 686 N N . ASP A 1 87 ? -5.312 5.886 -5.001 1.00 96.12 87 ASP A N 1
ATOM 687 C CA . ASP A 1 87 ? -5.219 6.325 -6.387 1.00 96.12 87 ASP A CA 1
ATOM 688 C C . ASP A 1 87 ? -4.282 5.416 -7.175 1.00 96.12 87 ASP A C 1
ATOM 690 O O . ASP A 1 87 ? -3.183 5.099 -6.716 1.00 96.12 87 ASP A O 1
ATOM 694 N N . LEU A 1 88 ? -4.722 5.007 -8.365 1.00 96.69 88 LEU A N 1
ATOM 695 C CA . LEU A 1 88 ? -3.863 4.366 -9.353 1.00 96.69 88 LEU A CA 1
ATOM 696 C C . LEU A 1 88 ? -3.098 5.468 -10.089 1.00 96.69 88 LEU A C 1
ATOM 698 O O . LEU A 1 88 ? -3.718 6.307 -10.738 1.00 96.69 88 LEU A O 1
ATOM 702 N N . ILE A 1 89 ? -1.774 5.466 -9.961 1.00 96.88 89 ILE A N 1
ATOM 703 C CA . ILE A 1 89 ? -0.894 6.449 -10.603 1.00 96.88 89 ILE A CA 1
ATOM 704 C C . ILE A 1 89 ? -0.449 5.928 -11.966 1.00 96.88 89 ILE A C 1
ATOM 706 O O . ILE A 1 89 ? -0.570 6.624 -12.967 1.00 96.88 89 ILE A O 1
ATOM 710 N N . GLU A 1 90 ? 0.002 4.675 -12.013 1.00 96.00 90 GLU A N 1
ATOM 711 C CA . GLU A 1 90 ? 0.484 4.044 -13.239 1.00 96.00 90 GLU A CA 1
ATOM 712 C C . GLU A 1 90 ? 0.141 2.552 -13.242 1.00 96.00 90 GLU A C 1
ATOM 714 O O . GLU A 1 90 ? 0.256 1.870 -12.220 1.00 96.00 90 GLU A O 1
ATOM 719 N N . LYS A 1 91 ? -0.272 2.029 -14.402 1.00 94.88 91 LYS A N 1
ATOM 720 C CA . LYS A 1 91 ? -0.457 0.586 -14.594 1.00 94.88 91 LYS A CA 1
ATOM 721 C C . LYS A 1 91 ? 0.892 -0.092 -14.807 1.00 94.88 91 LYS A C 1
ATOM 723 O O . LYS A 1 91 ? 1.664 0.309 -15.674 1.00 94.88 91 LYS A O 1
ATOM 728 N N . GLY A 1 92 ? 1.139 -1.171 -14.076 1.00 88.44 92 GLY A N 1
ATOM 729 C CA . GLY A 1 92 ? 2.328 -1.991 -14.248 1.00 88.44 92 GLY A CA 1
ATOM 730 C C . GLY A 1 92 ? 2.319 -2.728 -15.586 1.00 88.44 92 GLY A C 1
ATOM 731 O O . GLY A 1 92 ? 1.294 -3.262 -16.012 1.00 88.44 92 GLY A O 1
ATOM 732 N N . LYS A 1 93 ? 3.481 -2.807 -16.240 1.00 87.00 93 LYS A N 1
ATOM 733 C CA . LYS A 1 93 ? 3.689 -3.605 -17.458 1.00 87.00 93 LYS A CA 1
ATOM 734 C C . LYS A 1 93 ? 4.425 -4.905 -17.133 1.00 87.00 93 LYS A C 1
ATOM 736 O O . LYS A 1 93 ? 5.317 -4.925 -16.290 1.00 87.00 93 LYS A O 1
ATOM 741 N N . GLY A 1 94 ? 4.067 -5.989 -17.825 1.00 82.62 94 GLY A N 1
ATOM 742 C CA . GLY A 1 94 ? 4.870 -7.219 -17.858 1.00 82.62 94 GLY A CA 1
ATOM 743 C C . GLY A 1 94 ? 4.878 -8.065 -16.580 1.00 82.62 94 GLY A C 1
ATOM 744 O O . GLY A 1 94 ? 5.726 -8.944 -16.440 1.00 82.62 94 GLY A O 1
ATOM 745 N N . VAL A 1 95 ? 3.946 -7.850 -15.647 1.00 88.62 95 VAL A N 1
ATOM 746 C CA . VAL A 1 95 ? 3.885 -8.642 -14.411 1.00 88.62 95 VAL A CA 1
ATOM 747 C C . VAL A 1 95 ? 3.116 -9.938 -14.633 1.00 88.62 95 VAL A C 1
ATOM 749 O O . VAL A 1 95 ? 1.906 -9.938 -14.835 1.00 88.62 95 VAL A O 1
ATOM 752 N N . ARG A 1 96 ? 3.845 -11.056 -14.570 1.00 87.75 96 ARG A N 1
ATOM 753 C CA . ARG A 1 96 ? 3.294 -12.421 -14.658 1.00 87.75 96 ARG A CA 1
ATOM 754 C C . ARG A 1 96 ? 3.236 -13.136 -13.306 1.00 87.75 96 ARG A C 1
ATOM 756 O O . ARG A 1 96 ? 2.618 -14.187 -13.192 1.00 87.75 96 ARG A O 1
ATOM 763 N N . ARG A 1 97 ? 3.894 -12.581 -12.283 1.00 89.69 97 ARG A N 1
ATOM 764 C CA . ARG A 1 97 ? 3.967 -13.162 -10.936 1.00 89.69 97 ARG A CA 1
ATOM 765 C C . ARG A 1 97 ? 2.974 -12.484 -10.001 1.00 89.69 97 ARG A C 1
ATOM 767 O O . ARG A 1 97 ? 2.815 -11.268 -10.027 1.00 89.69 97 ARG A O 1
ATOM 774 N N . ALA A 1 98 ? 2.371 -13.271 -9.113 1.00 86.69 98 ALA A N 1
ATOM 775 C CA . ALA A 1 98 ? 1.480 -12.761 -8.071 1.00 86.69 98 ALA A CA 1
ATOM 776 C C . ALA A 1 98 ? 2.218 -11.987 -6.958 1.00 86.69 98 ALA A C 1
ATOM 778 O O . ALA A 1 98 ? 1.579 -11.273 -6.187 1.00 86.69 98 ALA A O 1
ATOM 779 N N . LYS A 1 99 ? 3.546 -12.133 -6.848 1.00 91.25 99 LYS A N 1
ATOM 780 C CA . LYS A 1 99 ? 4.406 -11.388 -5.917 1.00 91.25 99 LYS A CA 1
ATOM 781 C C . LYS A 1 99 ? 5.733 -11.026 -6.590 1.00 91.25 99 LYS A C 1
ATOM 783 O O . LYS A 1 99 ? 6.258 -11.830 -7.358 1.00 91.25 99 LYS A O 1
ATOM 788 N N . LEU A 1 100 ? 6.249 -9.833 -6.303 1.00 89.62 100 LEU A N 1
ATOM 789 C CA . LEU A 1 100 ? 7.431 -9.223 -6.931 1.00 89.62 100 LEU A CA 1
ATOM 790 C C . LEU A 1 100 ? 8.584 -9.014 -5.939 1.00 89.62 100 LEU A C 1
ATOM 792 O O . LEU A 1 100 ? 9.191 -7.940 -5.920 1.00 89.62 100 LEU A O 1
ATOM 796 N N . TYR A 1 101 ? 8.825 -10.010 -5.085 1.00 85.56 101 TYR A N 1
ATOM 797 C CA . TYR A 1 101 ? 10.032 -10.039 -4.261 1.00 85.56 101 TYR A CA 1
ATOM 798 C C . TYR A 1 101 ? 11.273 -10.042 -5.152 1.00 85.56 101 TYR A C 1
ATOM 800 O O . TYR A 1 101 ? 11.254 -10.788 -6.161 1.00 85.56 101 TYR A O 1
#

Sequence (101 aa):
MPKTKEKANKKKSSKKKIANFKVGDQVRVNFEIKEGKQTRQAFFEGKVIAQKGSGKSQTFTVRKIGADRIAIERIFPKNSPKIVKIDLIEKGKGVRRAKLY

pLDDT: mean 85.22, std 18.51, range [33.81, 97.88]

Radius of gyration: 16.12 Å; chains: 1; bounding box: 42×32×50 Å